Protein AF-A0A392V8B5-F1 (afdb_monomer_lite)

InterPro domains:
  IPR002202 Hydroxymethylglutaryl-CoA reductase, class I/II [PF00368] (1-66)
  IPR002202 Hydroxymethylglutaryl-CoA reductase, class I/II [PS50065] (1-66)
  IPR002202 Hydroxymethylglutaryl-CoA reductase, class I/II [PTHR10572] (1-66)
  IPR009029 Hydroxymethylglutaryl-CoA reductase, class I/II, substrate-binding domain superfamily [SSF56542] (5-66)
  IPR023074 Hydroxymethylglutaryl-CoA reductase, class I/II, catalytic domain superfamily [G3DSA:3.90.770.10] (1-66)
  IPR023076 Hydroxymethylglutaryl-CoA reductase, class I/II, conserved site [PS00318] (21-28)

Secondary structure (DSSP, 8-state):
-EEETTTTEEE-----S-----SSSGGGGSHHHHHHHHHTT--S--SSSTTHHHHHHHHHHHHHH-

Structure (mmCIF, N/CA/C/O backbone):
data_AF-A0A392V8B5-F1
#
_entry.id   AF-A0A392V8B5-F1
#
loop_
_atom_site.group_PDB
_atom_site.id
_atom_site.type_symbol
_atom_site.label_atom_id
_atom_site.label_alt_id
_atom_site.label_comp_id
_atom_site.label_asym_id
_atom_site.label_entity_id
_atom_site.label_seq_id
_atom_site.pdbx_PDB_ins_code
_atom_site.Cartn_x
_atom_site.Cartn_y
_atom_site.Cartn_z
_atom_site.occupancy
_atom_site.B_iso_or_equiv
_atom_site.auth_seq_id
_atom_site.auth_comp_id
_atom_site.auth_asym_id
_atom_site.auth_atom_id
_atom_site.pdbx_PDB_model_num
ATOM 1 N N . MET A 1 1 ? -10.747 4.214 17.873 1.00 96.25 1 MET A N 1
ATOM 2 C CA . MET A 1 1 ? -10.496 3.178 18.891 1.00 96.25 1 MET A CA 1
ATOM 3 C C . MET A 1 1 ? -11.767 3.006 19.682 1.00 96.25 1 MET A C 1
ATOM 5 O O . MET A 1 1 ? -12.323 4.015 20.099 1.00 96.25 1 MET A O 1
ATOM 9 N N . GLU A 1 2 ? -12.233 1.780 19.856 1.00 98.12 2 GLU A N 1
ATOM 10 C CA . GLU A 1 2 ? -13.468 1.487 20.582 1.00 98.12 2 GLU A CA 1
ATOM 11 C C . GLU A 1 2 ? -13.404 0.102 21.227 1.00 98.12 2 GLU A C 1
ATOM 13 O O . GLU A 1 2 ? -12.713 -0.794 20.742 1.00 98.12 2 GLU A O 1
ATOM 18 N N . ALA A 1 3 ? -14.106 -0.054 22.343 1.00 97.94 3 ALA A N 1
ATOM 19 C CA . ALA A 1 3 ? -14.246 -1.333 23.017 1.00 97.94 3 ALA A CA 1
ATOM 20 C C . ALA A 1 3 ? -15.197 -2.237 22.219 1.00 97.94 3 ALA A C 1
ATOM 22 O O . ALA A 1 3 ? -16.286 -1.809 21.839 1.00 97.94 3 ALA A O 1
ATOM 23 N N . VAL A 1 4 ? -14.805 -3.487 21.993 1.00 98.06 4 VAL A N 1
ATOM 24 C CA . VAL A 1 4 ? -15.621 -4.509 21.319 1.00 98.06 4 VAL A CA 1
ATOM 25 C C . VAL A 1 4 ? -15.634 -5.798 22.148 1.00 98.06 4 VAL A C 1
ATOM 27 O O . VAL A 1 4 ? -14.933 -5.896 23.157 1.00 98.06 4 VAL A O 1
ATOM 30 N N . ASN A 1 5 ? -16.468 -6.774 21.769 1.00 97.69 5 ASN A N 1
ATOM 31 C CA . ASN A 1 5 ? -16.585 -8.074 22.450 1.00 97.69 5 ASN A CA 1
ATOM 32 C C . ASN A 1 5 ? -16.833 -7.943 23.968 1.00 97.69 5 ASN A C 1
ATOM 34 O O . ASN A 1 5 ? -16.042 -8.409 24.788 1.00 97.69 5 ASN A O 1
ATOM 38 N N . ASP A 1 6 ? -17.918 -7.254 24.342 1.00 97.31 6 ASP A N 1
ATOM 39 C CA . ASP A 1 6 ? -18.294 -6.957 25.738 1.00 97.31 6 ASP A CA 1
ATOM 40 C C . ASP A 1 6 ? -17.209 -6.206 26.533 1.00 97.31 6 ASP A C 1
ATOM 42 O O . ASP A 1 6 ? -17.062 -6.372 27.744 1.00 97.31 6 ASP A O 1
ATOM 46 N N . GLY A 1 7 ? -16.418 -5.384 25.839 1.00 97.31 7 GLY A N 1
ATOM 47 C CA . GLY A 1 7 ? -15.339 -4.601 26.437 1.00 97.31 7 GLY A CA 1
ATOM 48 C C . GLY A 1 7 ? -14.064 -5.385 26.729 1.00 97.31 7 GLY A C 1
ATOM 49 O O . GLY A 1 7 ? -13.213 -4.889 27.466 1.00 97.31 7 GLY A O 1
ATOM 50 N N . LYS A 1 8 ? -13.923 -6.592 26.170 1.00 98.25 8 LYS A N 1
ATOM 51 C CA . LYS A 1 8 ? -12.734 -7.437 26.352 1.00 98.25 8 LYS A CA 1
ATOM 52 C C . LYS A 1 8 ? -11.628 -7.142 25.347 1.00 98.25 8 LYS A C 1
ATOM 54 O O . LYS A 1 8 ? -10.467 -7.367 25.670 1.00 98.25 8 LYS A O 1
ATOM 59 N N . ASP A 1 9 ? -11.984 -6.602 24.184 1.00 98.56 9 ASP A N 1
ATOM 60 C CA . ASP A 1 9 ? -11.045 -6.318 23.104 1.00 98.56 9 ASP A CA 1
ATOM 61 C C . ASP A 1 9 ? -11.098 -4.841 22.693 1.00 98.56 9 ASP A C 1
ATOM 63 O O . ASP A 1 9 ? -12.108 -4.151 22.866 1.00 98.56 9 ASP A O 1
ATOM 67 N N . LEU A 1 10 ? -9.996 -4.358 22.117 1.00 98.19 10 LEU A N 1
ATOM 68 C CA . LEU A 1 10 ? -9.866 -3.001 21.594 1.00 98.19 10 LEU A CA 1
ATOM 69 C C . LEU A 1 10 ? -9.833 -3.038 20.065 1.00 98.19 10 LEU A C 1
ATOM 71 O O . LEU A 1 10 ? -8.883 -3.541 19.468 1.00 98.19 10 LEU A O 1
ATOM 75 N N . HIS A 1 11 ? -10.847 -2.461 19.428 1.00 98.06 11 HIS A N 1
ATOM 76 C CA . HIS A 1 11 ? -10.853 -2.228 17.990 1.00 98.06 11 HIS A CA 1
ATOM 77 C C . HIS A 1 11 ? -10.139 -0.908 17.675 1.00 98.06 11 HIS A C 1
ATOM 79 O O . HIS A 1 11 ? -10.476 0.154 18.210 1.00 98.06 11 HIS A O 1
ATOM 85 N N . ILE A 1 12 ? -9.137 -0.967 16.798 1.00 98.31 12 ILE A N 1
ATOM 86 C CA . ILE A 1 12 ? -8.369 0.185 16.320 1.00 98.31 12 ILE A CA 1
ATOM 87 C C . ILE A 1 12 ? -8.418 0.171 14.794 1.00 98.31 12 ILE A C 1
ATOM 89 O O . ILE A 1 12 ? -8.254 -0.872 14.168 1.00 98.31 12 ILE A O 1
ATOM 93 N N . SER A 1 13 ? -8.620 1.341 14.197 1.00 98.00 13 SER A N 1
ATOM 94 C CA . SER A 1 13 ? -8.593 1.531 12.751 1.00 98.00 13 SER A CA 1
ATOM 95 C C . SER A 1 13 ? -7.856 2.820 12.416 1.00 98.00 13 SER A C 1
ATOM 97 O O . SER A 1 13 ? -8.062 3.837 13.083 1.00 98.00 13 SER A O 1
ATOM 99 N N . VAL A 1 14 ? -7.080 2.803 11.337 1.00 98.19 14 VAL A N 1
ATOM 100 C CA . VAL A 1 14 ? -6.496 3.996 10.722 1.00 98.19 14 VAL A CA 1
ATOM 101 C C . VAL A 1 14 ? -7.063 4.154 9.314 1.00 98.19 14 VAL A C 1
ATOM 103 O O . VAL A 1 14 ? -7.263 3.174 8.600 1.00 98.19 14 VAL A O 1
ATOM 106 N N . THR A 1 15 ? -7.355 5.388 8.910 1.00 98.31 15 THR A N 1
ATOM 107 C CA . THR A 1 15 ? -7.737 5.723 7.533 1.00 98.31 15 THR A CA 1
ATOM 108 C C . THR A 1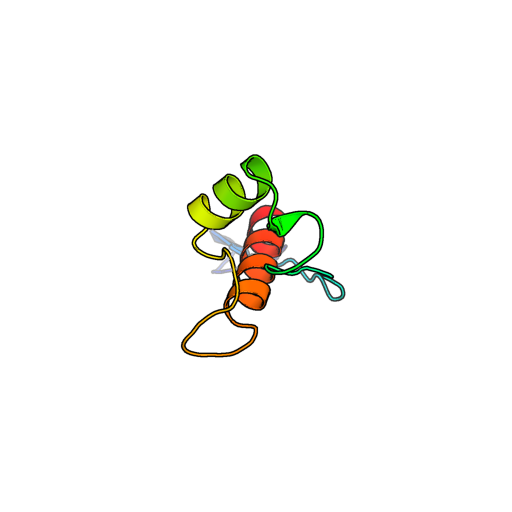 15 ? -6.724 6.713 6.983 1.00 98.31 15 THR A C 1
ATOM 110 O O . THR A 1 15 ? -6.535 7.785 7.549 1.00 98.31 15 THR A O 1
ATOM 113 N N . MET A 1 16 ? -6.078 6.356 5.876 1.00 98.44 16 MET A N 1
ATOM 114 C CA . MET A 1 16 ? -5.091 7.191 5.194 1.00 98.44 16 MET A CA 1
ATOM 115 C C . MET A 1 16 ? -5.552 7.396 3.742 1.00 98.44 16 MET A C 1
ATOM 117 O O . MET A 1 16 ? -5.249 6.564 2.888 1.00 98.44 16 MET A O 1
ATOM 121 N N . PRO A 1 17 ? -6.337 8.450 3.452 1.00 98.19 17 PRO A N 1
ATOM 122 C CA . PRO A 1 17 ? -6.998 8.614 2.152 1.00 98.19 17 PRO A CA 1
ATOM 123 C C . PRO A 1 17 ? -6.041 9.001 1.014 1.00 98.19 17 PRO A C 1
ATOM 125 O O . PRO A 1 17 ? -6.401 8.870 -0.154 1.00 98.19 17 PRO A O 1
ATOM 128 N N . SER A 1 18 ? -4.833 9.452 1.353 1.00 98.31 18 SER A N 1
ATOM 129 C CA . SER A 1 18 ? -3.859 10.005 0.412 1.00 98.31 18 SER A CA 1
ATOM 130 C C . SER A 1 18 ? -2.470 9.445 0.716 1.00 98.31 18 SER A C 1
ATOM 132 O O . SER A 1 18 ? -1.653 10.103 1.348 1.00 98.31 18 SER A O 1
ATOM 134 N N . ILE A 1 19 ? -2.231 8.182 0.351 1.00 98.44 19 ILE A N 1
ATOM 135 C CA . ILE A 1 19 ? -0.890 7.584 0.390 1.00 98.44 19 ILE A CA 1
ATOM 136 C C . ILE A 1 19 ? -0.316 7.601 -1.030 1.00 98.44 19 ILE A C 1
ATOM 138 O O . ILE A 1 19 ? -0.607 6.715 -1.836 1.00 98.44 19 ILE A O 1
ATOM 142 N N . GLU A 1 20 ? 0.526 8.583 -1.343 1.00 98.69 20 GLU A N 1
ATOM 143 C CA . GLU A 1 20 ? 1.279 8.619 -2.596 1.00 98.69 20 GLU A CA 1
ATOM 144 C C . GLU A 1 20 ? 2.552 7.771 -2.490 1.00 98.69 20 GLU A C 1
ATOM 146 O O . GLU A 1 20 ? 3.577 8.194 -1.954 1.00 98.69 20 GLU A O 1
ATOM 151 N N . VAL A 1 21 ? 2.507 6.549 -3.021 1.00 98.25 21 VAL A N 1
ATOM 152 C CA . VAL A 1 21 ? 3.644 5.616 -3.004 1.00 98.25 21 VAL A CA 1
ATOM 153 C C . VAL A 1 21 ? 3.822 4.901 -4.339 1.00 98.25 21 VAL A C 1
ATOM 155 O O . VAL A 1 21 ? 2.892 4.766 -5.132 1.00 98.25 21 VAL A O 1
ATOM 158 N N . GLY A 1 22 ? 5.035 4.400 -4.5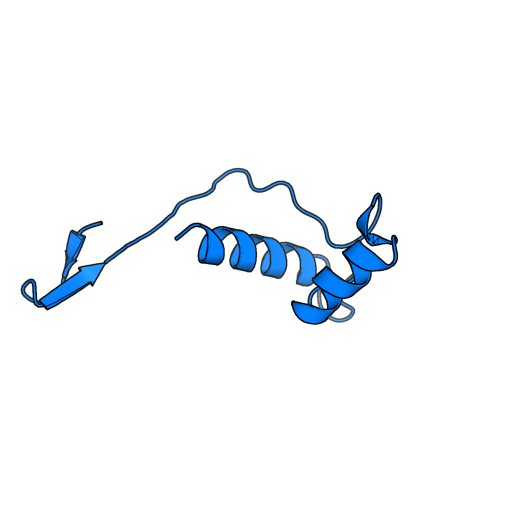76 1.00 98.31 22 GLY A N 1
ATOM 159 C CA . GLY A 1 22 ? 5.378 3.635 -5.770 1.00 98.31 22 GLY A CA 1
ATOM 160 C C . GLY A 1 22 ? 6.560 2.698 -5.538 1.00 98.31 22 GLY A C 1
ATOM 161 O O . GLY A 1 22 ? 7.415 2.943 -4.690 1.00 98.31 22 GLY A O 1
ATOM 162 N N . THR A 1 23 ? 6.613 1.612 -6.311 1.00 98.62 23 THR A N 1
ATOM 163 C CA . THR A 1 23 ? 7.657 0.568 -6.213 1.00 9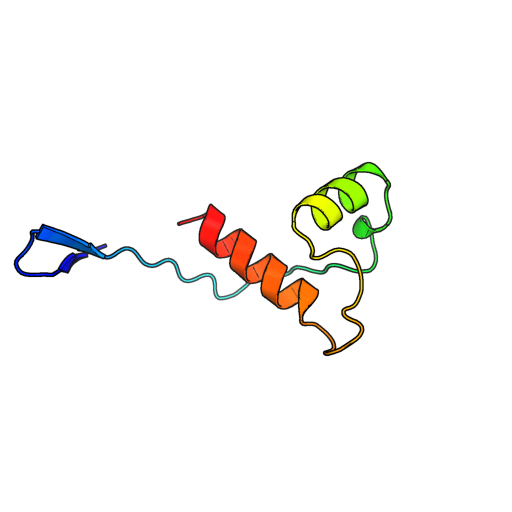8.62 23 THR A CA 1
ATOM 164 C C . THR A 1 23 ? 8.592 0.521 -7.432 1.00 98.62 23 THR A C 1
ATOM 166 O O . THR A 1 23 ? 9.453 -0.363 -7.547 1.00 98.62 23 THR A O 1
ATOM 169 N N . VAL A 1 24 ? 8.428 1.481 -8.349 1.00 98.31 24 VAL A N 1
ATOM 170 C CA . VAL A 1 24 ? 9.178 1.661 -9.601 1.00 98.31 24 VAL A CA 1
ATOM 171 C C . VAL A 1 24 ? 9.464 3.150 -9.807 1.00 98.31 24 VAL A C 1
ATOM 173 O O . VAL A 1 24 ? 8.625 3.988 -9.491 1.00 98.31 24 VAL A O 1
ATOM 176 N N . GLY A 1 25 ? 10.625 3.476 -10.381 1.00 97.69 25 GLY A N 1
ATOM 177 C CA . GLY A 1 25 ? 11.007 4.847 -10.725 1.00 97.69 25 GLY A CA 1
ATOM 178 C C . GLY A 1 25 ? 11.630 5.633 -9.568 1.00 97.69 25 GLY A C 1
ATOM 179 O O . GLY A 1 25 ? 11.688 5.165 -8.427 1.00 97.69 25 GLY A O 1
ATOM 180 N N . GLY A 1 26 ? 12.152 6.821 -9.884 1.00 97.06 26 GLY A N 1
ATOM 181 C CA . GLY A 1 26 ? 12.818 7.699 -8.921 1.00 97.06 26 GLY A CA 1
ATOM 182 C C . GLY A 1 26 ? 13.893 6.977 -8.099 1.00 97.06 26 GLY A C 1
ATOM 183 O O . GLY A 1 26 ? 14.696 6.209 -8.631 1.00 97.06 26 GLY A O 1
ATOM 184 N N . GLY A 1 27 ? 13.868 7.187 -6.781 1.00 98.25 27 GLY A N 1
ATOM 185 C CA . GLY A 1 27 ? 14.820 6.588 -5.842 1.00 98.25 27 GLY A CA 1
ATOM 186 C C . GLY A 1 27 ? 14.669 5.077 -5.626 1.00 98.25 27 GLY A C 1
ATOM 187 O O . GLY A 1 27 ? 15.564 4.466 -5.055 1.00 98.25 27 GLY A O 1
ATOM 188 N N . THR A 1 28 ? 13.592 4.436 -6.100 1.00 98.19 28 THR A N 1
ATOM 189 C CA . THR A 1 28 ? 13.351 2.995 -5.858 1.00 98.19 28 THR A CA 1
ATOM 190 C C . THR A 1 28 ? 14.374 2.077 -6.536 1.00 98.19 28 THR A C 1
ATOM 192 O O . THR A 1 28 ? 14.436 0.890 -6.222 1.00 98.19 28 THR A O 1
ATOM 195 N N . GLN A 1 29 ? 15.168 2.602 -7.473 1.00 97.06 29 GLN A N 1
ATOM 196 C CA . GLN A 1 29 ? 16.215 1.857 -8.179 1.00 97.06 29 GLN A CA 1
ATOM 197 C C . GLN A 1 29 ? 17.563 1.865 -7.450 1.00 97.06 29 GLN A C 1
ATOM 199 O O . GLN A 1 29 ? 18.435 1.059 -7.769 1.00 97.06 29 GLN A O 1
ATOM 204 N N . LEU A 1 30 ? 17.740 2.766 -6.483 1.00 98.44 30 LEU A N 1
ATOM 205 C CA . LEU A 1 30 ? 18.963 2.872 -5.698 1.00 98.44 30 LEU A CA 1
ATOM 206 C C . LEU A 1 30 ? 19.125 1.637 -4.802 1.00 98.44 30 LEU A C 1
ATOM 208 O O . LEU A 1 30 ? 18.143 1.083 -4.311 1.00 98.44 30 LEU A O 1
ATOM 212 N N . ALA A 1 31 ? 20.367 1.191 -4.602 1.00 98.19 31 ALA A N 1
ATOM 213 C CA . ALA A 1 31 ? 20.658 -0.114 -4.008 1.00 98.19 31 ALA A CA 1
ATOM 214 C C . ALA A 1 31 ? 20.032 -0.307 -2.616 1.00 98.19 31 ALA A C 1
ATOM 216 O O . ALA A 1 31 ? 19.392 -1.329 -2.371 1.00 98.19 31 ALA A O 1
ATOM 217 N N . SER A 1 32 ? 20.163 0.678 -1.724 1.00 98.38 32 SER A N 1
ATOM 218 C CA . SER A 1 32 ? 19.619 0.595 -0.364 1.00 98.38 32 SER A CA 1
ATOM 219 C C . SER A 1 32 ? 18.089 0.630 -0.348 1.00 98.38 32 SER A C 1
ATOM 221 O O . SER A 1 32 ? 17.466 -0.208 0.297 1.00 98.38 32 SER A O 1
ATOM 223 N N . GLN A 1 33 ? 17.461 1.525 -1.114 1.00 98.50 33 GLN A N 1
ATOM 224 C CA . GLN A 1 33 ? 16.002 1.598 -1.242 1.00 98.50 33 GLN A CA 1
ATOM 225 C C . GLN A 1 33 ? 15.430 0.315 -1.862 1.00 98.50 33 GLN A C 1
ATOM 227 O O . GLN A 1 33 ? 14.409 -0.195 -1.403 1.00 98.50 33 GLN A O 1
ATOM 232 N N . SER A 1 34 ? 16.106 -0.237 -2.872 1.00 98.25 34 SER A N 1
ATOM 233 C CA . SER A 1 34 ? 15.739 -1.508 -3.496 1.00 98.25 34 SER A CA 1
ATOM 234 C C . SER A 1 34 ? 15.831 -2.663 -2.497 1.00 98.25 34 SER A C 1
ATOM 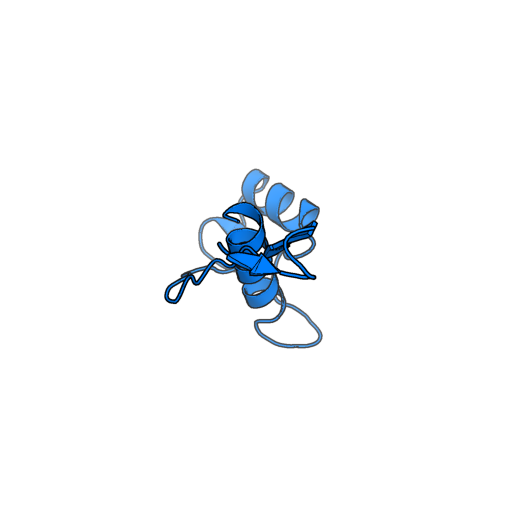236 O O . SER A 1 34 ? 14.908 -3.469 -2.423 1.00 98.25 34 SER A O 1
ATOM 238 N N . ALA A 1 35 ? 16.886 -2.713 -1.675 1.00 98.62 35 ALA A N 1
ATOM 239 C CA . ALA A 1 35 ? 17.022 -3.706 -0.612 1.00 98.62 35 ALA A CA 1
ATOM 240 C C . ALA A 1 35 ? 15.862 -3.632 0.394 1.00 98.62 35 ALA A C 1
ATOM 242 O O . ALA A 1 35 ? 15.259 -4.660 0.684 1.00 98.62 35 ALA A O 1
ATOM 243 N N . CYS A 1 36 ? 15.470 -2.434 0.843 1.00 98.56 36 CYS A N 1
ATOM 244 C CA . CYS A 1 36 ? 14.306 -2.268 1.720 1.00 98.56 36 CYS A CA 1
ATOM 245 C C . CYS A 1 36 ? 13.006 -2.769 1.068 1.00 98.56 36 CYS A C 1
ATOM 247 O O . CYS A 1 36 ? 12.245 -3.508 1.689 1.00 98.56 36 CYS A O 1
ATOM 249 N N . LEU A 1 37 ? 12.757 -2.415 -0.198 1.00 98.62 37 LEU A N 1
ATOM 250 C CA . LEU A 1 37 ? 11.571 -2.876 -0.930 1.00 98.62 37 LEU A CA 1
ATOM 251 C C . LEU A 1 37 ? 11.582 -4.394 -1.176 1.00 98.62 37 LEU A C 1
ATOM 253 O O . LEU A 1 37 ? 10.518 -5.011 -1.197 1.00 98.62 37 LEU A O 1
ATOM 257 N N . ASN A 1 38 ? 12.761 -4.998 -1.352 1.00 98.38 38 ASN A N 1
ATOM 258 C CA . ASN A 1 38 ? 12.925 -6.448 -1.462 1.00 98.38 38 ASN A CA 1
ATOM 259 C C . ASN A 1 38 ? 12.613 -7.147 -0.134 1.00 98.38 38 ASN A C 1
ATOM 261 O O . ASN A 1 38 ? 11.904 -8.147 -0.149 1.00 98.38 38 ASN A O 1
ATOM 265 N N . SER A 1 39 ? 13.069 -6.605 1.001 1.00 98.38 39 SER A N 1
ATOM 266 C CA . SER A 1 39 ? 12.746 -7.144 2.333 1.00 98.38 39 SER A CA 1
ATOM 267 C C . SER A 1 39 ? 11.242 -7.143 2.617 1.00 98.38 39 SER A C 1
ATOM 269 O O . SER A 1 39 ? 10.744 -8.029 3.302 1.00 98.38 39 SER A O 1
ATOM 271 N N . LEU A 1 40 ? 10.513 -6.172 2.061 1.00 98.31 40 LEU A N 1
ATOM 272 C CA . LEU A 1 40 ? 9.050 -6.096 2.123 1.00 98.31 40 LEU A CA 1
ATOM 273 C C . LEU A 1 40 ? 8.344 -6.912 1.022 1.00 98.31 40 LEU A C 1
ATOM 275 O O . LEU A 1 40 ? 7.118 -6.963 0.995 1.00 98.31 40 LEU A O 1
ATOM 279 N N . GLY A 1 41 ? 9.088 -7.517 0.089 1.00 98.19 41 GLY A N 1
ATOM 280 C CA . GLY A 1 41 ? 8.540 -8.322 -1.008 1.00 98.19 41 GLY A CA 1
ATOM 281 C C . GLY A 1 41 ? 7.820 -7.530 -2.106 1.00 98.19 41 GLY A C 1
ATOM 282 O O . GLY A 1 41 ? 7.103 -8.117 -2.908 1.00 98.19 41 GLY A O 1
ATOM 283 N N . VAL A 1 42 ? 7.994 -6.207 -2.170 1.00 98.56 42 VAL A N 1
ATOM 284 C CA . VAL A 1 42 ? 7.224 -5.315 -3.063 1.00 98.56 42 VAL A CA 1
ATOM 285 C C . VAL A 1 42 ? 8.090 -4.578 -4.084 1.00 98.56 42 VAL A C 1
ATOM 287 O O . VAL A 1 42 ? 7.628 -3.652 -4.748 1.00 98.56 42 VAL A O 1
ATOM 290 N N . LYS A 1 43 ? 9.365 -4.938 -4.247 1.00 98.50 43 LYS A N 1
ATOM 291 C CA . LYS A 1 43 ? 10.228 -4.246 -5.211 1.00 98.50 43 LYS A CA 1
ATOM 292 C C . LYS A 1 43 ? 9.750 -4.444 -6.652 1.00 98.50 43 LYS A C 1
ATOM 294 O O . LYS A 1 43 ? 9.562 -5.559 -7.124 1.00 98.50 43 LYS A O 1
ATOM 299 N N . GLY A 1 44 ? 9.689 -3.345 -7.407 1.00 98.38 44 GLY A N 1
ATOM 300 C CA . GLY A 1 44 ? 9.451 -3.369 -8.848 1.00 98.38 44 GLY A CA 1
ATOM 301 C C . GLY A 1 44 ? 7.974 -3.452 -9.221 1.00 98.38 44 GLY A C 1
ATOM 302 O O . GLY A 1 44 ? 7.088 -3.334 -8.369 1.00 98.38 44 GLY A O 1
ATOM 303 N N . ALA A 1 45 ? 7.723 -3.622 -10.518 1.00 98.31 45 ALA A N 1
ATOM 304 C CA . ALA A 1 45 ? 6.392 -3.897 -11.038 1.00 98.31 45 ALA A CA 1
ATOM 305 C C . ALA A 1 45 ? 6.023 -5.358 -10.743 1.00 98.31 45 ALA A C 1
ATOM 307 O O . ALA A 1 45 ? 6.856 -6.247 -10.928 1.00 98.31 45 ALA A O 1
ATOM 308 N N . SER A 1 46 ? 4.784 -5.608 -10.313 1.00 98.06 46 SER A N 1
ATOM 309 C CA . SER A 1 46 ? 4.259 -6.979 -10.261 1.00 98.06 46 SER A CA 1
ATOM 310 C C . SER A 1 46 ? 4.103 -7.509 -11.685 1.00 98.06 46 SER A C 1
ATOM 312 O O . SER A 1 46 ? 3.687 -6.771 -12.583 1.00 98.06 46 SER A O 1
ATOM 314 N N . LYS A 1 47 ? 4.459 -8.781 -11.880 1.00 96.00 47 LYS A N 1
ATOM 315 C CA . LYS A 1 47 ? 4.373 -9.461 -13.178 1.00 96.00 47 LYS A CA 1
ATOM 316 C C . LYS A 1 47 ? 2.950 -9.936 -13.473 1.00 96.00 47 LYS A C 1
ATOM 318 O O . LYS A 1 47 ? 2.570 -10.048 -14.630 1.00 96.00 47 LYS A O 1
ATOM 323 N N . GLU A 1 48 ? 2.183 -10.205 -12.425 1.00 96.88 48 GLU A N 1
ATOM 324 C CA . GLU A 1 48 ? 0.855 -10.807 -12.462 1.00 96.88 48 GLU A CA 1
ATOM 325 C C . GLU A 1 48 ? -0.235 -9.742 -12.560 1.00 96.88 48 GLU A C 1
ATOM 327 O O . GLU A 1 48 ? -1.207 -9.901 -13.293 1.00 96.88 48 GLU A O 1
ATOM 332 N N . THR A 1 49 ? -0.116 -8.652 -11.795 1.00 98.25 49 THR A N 1
ATOM 333 C CA . THR A 1 49 ? -1.148 -7.612 -11.740 1.00 98.25 49 THR A CA 1
ATOM 334 C C . THR A 1 49 ? -0.521 -6.226 -11.584 1.00 98.25 49 THR A C 1
ATOM 336 O O . THR A 1 49 ? 0.016 -5.904 -10.517 1.00 98.25 49 THR A O 1
ATOM 339 N N . PRO A 1 50 ? -0.636 -5.344 -12.596 1.00 98.38 50 PRO A N 1
ATOM 340 C CA . PRO A 1 50 ? -0.127 -3.981 -12.513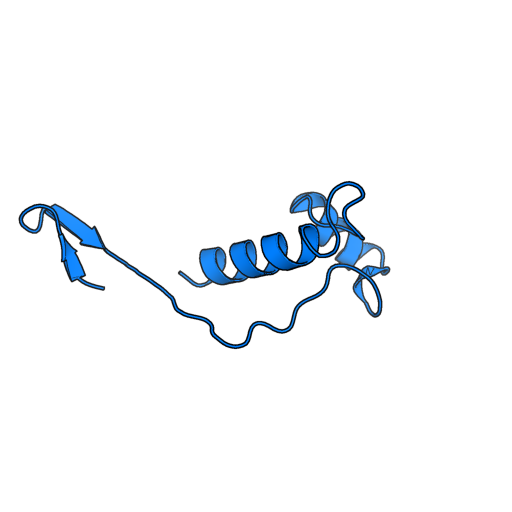 1.00 98.38 50 PRO A CA 1
ATOM 341 C C . PRO A 1 50 ? -0.573 -3.239 -11.240 1.00 98.38 50 PRO A C 1
ATOM 343 O O . PRO A 1 50 ? -1.732 -3.278 -10.810 1.00 98.38 50 PRO A O 1
ATOM 346 N N . GLY A 1 51 ? 0.392 -2.579 -10.599 1.00 98.12 51 GLY A N 1
ATOM 347 C CA . GLY A 1 51 ? 0.189 -1.816 -9.366 1.00 98.12 51 GLY A CA 1
ATOM 348 C C . GLY A 1 51 ? 0.032 -2.640 -8.082 1.00 98.12 51 GLY A C 1
ATOM 349 O O . GLY A 1 51 ? -0.031 -2.035 -7.015 1.00 98.12 51 GLY A O 1
ATOM 350 N N . ALA A 1 52 ? 0.006 -3.981 -8.131 1.00 98.69 52 ALA A N 1
ATOM 351 C CA . ALA A 1 52 ? -0.185 -4.808 -6.931 1.00 98.69 52 ALA A CA 1
ATOM 352 C C . ALA A 1 52 ? 0.884 -4.554 -5.857 1.00 98.69 52 ALA A C 1
ATOM 354 O O . ALA A 1 52 ? 0.540 -4.320 -4.703 1.00 98.69 52 ALA A O 1
ATOM 355 N N . ASN A 1 53 ? 2.157 -4.472 -6.248 1.00 98.69 53 ASN A N 1
ATOM 356 C CA . ASN A 1 53 ? 3.250 -4.162 -5.324 1.00 98.69 53 ASN A CA 1
ATOM 357 C C . ASN A 1 53 ? 3.103 -2.783 -4.660 1.00 98.69 53 ASN A C 1
ATOM 359 O O . ASN A 1 53 ? 3.369 -2.640 -3.471 1.00 98.69 53 ASN A O 1
ATOM 363 N N . SER A 1 54 ? 2.660 -1.762 -5.401 1.00 98.62 54 SER A N 1
ATOM 364 C CA . SER A 1 54 ? 2.466 -0.418 -4.836 1.00 98.62 54 SER A CA 1
ATOM 365 C C . SER A 1 54 ? 1.254 -0.360 -3.900 1.00 98.62 54 SER A C 1
ATOM 367 O O . SER A 1 54 ? 1.337 0.277 -2.854 1.00 98.62 54 SER A O 1
ATOM 369 N N . ARG A 1 55 ? 0.170 -1.090 -4.208 1.00 98.62 55 ARG A N 1
ATOM 370 C CA . ARG A 1 55 ? -0.962 -1.265 -3.280 1.00 98.62 55 ARG A CA 1
ATOM 371 C C . ARG A 1 55 ? -0.531 -1.978 -1.999 1.00 98.62 55 ARG A C 1
ATOM 373 O O . ARG A 1 55 ? -0.857 -1.511 -0.917 1.00 98.62 55 ARG A O 1
ATOM 380 N N . GLN A 1 56 ? 0.256 -3.047 -2.120 1.00 98.69 56 GLN A N 1
ATOM 381 C CA . GLN A 1 56 ? 0.787 -3.768 -0.965 1.00 98.69 56 GLN A CA 1
ATOM 382 C C . GLN A 1 56 ? 1.693 -2.876 -0.108 1.00 98.69 56 GLN A C 1
ATOM 384 O O . GLN A 1 56 ? 1.580 -2.893 1.114 1.00 98.69 56 GLN A O 1
ATOM 389 N N . LEU A 1 57 ? 2.552 -2.057 -0.726 1.00 98.81 57 LEU A N 1
ATOM 390 C CA . LEU A 1 57 ? 3.364 -1.083 0.004 1.00 98.81 57 LEU A CA 1
ATOM 391 C C . LEU A 1 57 ? 2.490 -0.066 0.756 1.00 98.81 57 LEU A C 1
ATOM 393 O O . LEU A 1 57 ? 2.767 0.208 1.918 1.00 98.81 57 LEU A O 1
ATOM 397 N N . ALA A 1 58 ? 1.420 0.448 0.140 1.00 98.75 58 ALA A N 1
ATOM 398 C CA . ALA A 1 58 ? 0.476 1.344 0.814 1.00 98.75 58 ALA A CA 1
ATOM 399 C C . ALA A 1 58 ? -0.200 0.671 2.024 1.00 98.75 58 ALA A C 1
ATOM 401 O O . ALA A 1 58 ? -0.323 1.288 3.081 1.00 98.75 58 ALA A O 1
ATOM 402 N N . THR A 1 59 ? -0.575 -0.608 1.907 1.00 98.62 59 THR A N 1
ATOM 403 C CA . THR A 1 59 ? -1.109 -1.399 3.027 1.00 98.62 59 THR A CA 1
ATOM 404 C C . THR A 1 59 ? -0.081 -1.576 4.141 1.00 98.62 59 THR A C 1
ATOM 406 O O . THR A 1 59 ? -0.425 -1.396 5.305 1.00 98.62 59 THR A O 1
ATOM 409 N N . ILE A 1 60 ? 1.177 -1.880 3.807 1.00 98.69 60 ILE A N 1
ATOM 410 C CA . ILE A 1 60 ? 2.267 -1.999 4.788 1.00 98.69 60 ILE A CA 1
ATOM 411 C C . ILE A 1 60 ? 2.480 -0.671 5.523 1.00 98.69 60 ILE A C 1
ATOM 413 O O . ILE A 1 60 ? 2.623 -0.672 6.744 1.00 98.69 60 ILE A O 1
ATOM 417 N N . VAL A 1 61 ? 2.462 0.459 4.808 1.00 98.69 61 VAL A N 1
ATOM 418 C CA . VAL A 1 61 ? 2.551 1.799 5.410 1.00 98.69 61 VAL A CA 1
ATOM 419 C C . VAL A 1 61 ? 1.405 2.025 6.394 1.00 98.69 61 VAL A C 1
ATOM 421 O O . VAL A 1 61 ? 1.670 2.327 7.552 1.00 98.69 61 VAL A O 1
ATOM 424 N N . ALA A 1 62 ? 0.152 1.822 5.977 1.00 98.56 62 ALA A N 1
ATOM 425 C CA . ALA A 1 62 ? -1.003 2.011 6.854 1.00 98.56 62 ALA A CA 1
ATOM 426 C C . ALA A 1 62 ? -0.970 1.082 8.080 1.00 98.56 62 ALA A C 1
ATOM 428 O O . ALA A 1 62 ? -1.247 1.525 9.190 1.00 98.56 62 ALA A O 1
ATOM 429 N N . ALA A 1 63 ? -0.568 -0.179 7.901 1.00 98.38 63 ALA A N 1
ATOM 430 C CA . ALA A 1 63 ? -0.419 -1.138 8.994 1.00 98.38 63 ALA A CA 1
ATOM 431 C C . ALA A 1 63 ? 0.712 -0.771 9.967 1.00 98.38 63 ALA A C 1
ATOM 433 O O . ALA A 1 63 ? 0.616 -1.091 11.141 1.00 98.38 63 ALA A O 1
ATOM 434 N N . SER A 1 64 ? 1.769 -0.108 9.489 1.00 98.19 64 SER A N 1
ATOM 435 C CA . SER A 1 64 ? 2.882 0.348 10.334 1.00 98.19 64 SER A CA 1
ATOM 436 C C . SER A 1 64 ? 2.557 1.638 11.097 1.00 98.19 64 SER A C 1
ATOM 438 O O . SER A 1 64 ? 3.245 1.960 12.061 1.00 98.19 64 SER A O 1
ATOM 440 N N . VAL A 1 65 ? 1.558 2.404 10.639 1.00 98.38 65 VAL A N 1
ATOM 441 C CA . VAL A 1 65 ? 1.039 3.598 11.329 1.00 98.38 65 VAL A CA 1
ATOM 442 C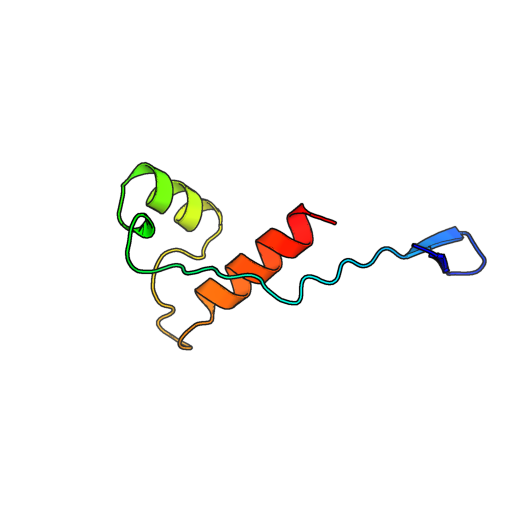 C . VAL A 1 65 ? 0.065 3.232 12.453 1.00 98.38 65 VAL A C 1
ATOM 444 O O . VAL A 1 65 ? -0.000 3.967 13.437 1.00 98.38 65 VAL A O 1
ATOM 447 N N . LEU A 1 66 ? -0.712 2.156 12.274 1.00 95.94 66 LEU A N 1
ATOM 448 C CA . LEU A 1 66 ? -1.711 1.673 13.234 1.00 95.94 66 LEU A CA 1
ATOM 449 C C . LEU A 1 66 ? -1.074 1.217 14.554 1.00 95.94 66 LEU A C 1
ATOM 451 O O . LEU A 1 66 ? -1.622 1.613 15.608 1.00 95.94 66 LEU A O 1
#

Radius of gyration: 15.68 Å; chains: 1; bounding box: 39×21×40 Å

Organism: NCBI:txid97028

Sequence (66 aa):
MEAVNDGKDLHISVTMPSIEVGTVGGGTQLASQSACLNSLGVKGASKETPGANSRQLATIVAASVL

Foldseek 3Di:
DDQDDVNPDDDDADDDPDDDWDQDDDCNPPPVNVVVLVVLVLHDADPPDGCPSVVSVVVVVRVVVD

pLDDT: mean 98.17, std 0.61, range [95.94, 98.81]